Protein AF-A0A5C6A538-F1 (afdb_monomer)

Mean predicted aligned error: 17.92 Å

Radius of gyration: 31.5 Å; Cα contacts (8 Å, |Δi|>4): 125; chains: 1; bounding box: 89×60×77 Å

Nearest PDB structures (foldseek):
  8hmf-assembly1_D  TM=4.952E-01  e=1.122E-01  Tetrahymena thermophila
  6kxt-assembly1_A  TM=6.048E-01  e=1.281E+00  Arabidopsis thaliana
  6kxk-assembly7_G  TM=6.069E-01  e=2.611E+00  Arabidopsis thaliana
  3fdw-assembly2_B  TM=2.726E-01  e=6.280E-01  Homo sapiens

Secondary structure (DSSP, 8-state):
---EEEEEEEEE-SSTTEEEEEEEEE----------------TT---------------TTHHHHHHHHHHTSPEEEEEEEEETTTEEEEEEEEEE-HHHHHHHHHHHS------------------------------------------------------

Sequence (163 aa):
MTTNETILSVIPGNTEHERLIVVLRSMPSATMPTNRSLGLFDPHTEQTPEASSSPSLPSARTFCEELISVRERPVVLRQQSFSPAVGWFTQSELEMTQDQWSMMRCTVMPQQRMPQHRAMQSNQRASAISADSSPLTRRRFDRFAGDGDASVVPFAREQAASA

Structure (mmCIF, N/CA/C/O backbone):
data_AF-A0A5C6A538-F1
#
_entry.id   AF-A0A5C6A538-F1
#
loop_
_atom_site.group_PDB
_atom_site.id
_atom_site.type_symbol
_atom_site.label_atom_id
_atom_site.label_alt_id
_atom_site.label_comp_id
_atom_site.label_asym_id
_atom_site.label_entity_id
_atom_site.label_seq_id
_atom_site.pdbx_PDB_ins_code
_atom_site.Cartn_x
_atom_site.Cartn_y
_atom_site.Cartn_z
_atom_site.occupancy
_atom_site.B_iso_or_equiv
_atom_site.auth_seq_id
_atom_site.auth_comp_id
_atom_site.auth_asym_id
_atom_site.auth_atom_id
_atom_site.pdbx_PDB_model_num
ATOM 1 N N . MET A 1 1 ? -11.829 -8.702 -12.524 1.00 52.84 1 MET A N 1
ATOM 2 C CA . MET A 1 1 ? -10.419 -8.888 -12.925 1.00 52.84 1 MET A CA 1
ATOM 3 C C . MET A 1 1 ? -9.584 -8.804 -11.662 1.00 52.84 1 MET A C 1
ATOM 5 O O . MET A 1 1 ? -9.607 -7.763 -11.022 1.00 52.84 1 MET A O 1
ATOM 9 N N . THR A 1 2 ? -8.965 -9.899 -11.226 1.00 60.69 2 THR A N 1
ATOM 10 C CA . THR A 1 2 ? -8.134 -9.915 -10.012 1.00 60.69 2 THR A CA 1
ATOM 11 C C . THR A 1 2 ? -6.782 -9.287 -10.334 1.00 60.69 2 THR A C 1
ATOM 13 O O . THR A 1 2 ? -6.067 -9.796 -11.197 1.00 60.69 2 THR A O 1
ATOM 16 N N . THR A 1 3 ? -6.441 -8.167 -9.699 1.00 77.31 3 THR A N 1
ATOM 17 C CA . THR A 1 3 ? -5.106 -7.579 -9.838 1.00 77.31 3 THR A CA 1
ATOM 18 C C . THR A 1 3 ? -4.098 -8.401 -9.047 1.00 77.31 3 THR A C 1
ATOM 20 O O . THR A 1 3 ? -4.359 -8.776 -7.907 1.00 77.31 3 THR A O 1
ATOM 23 N N . ASN A 1 4 ? -2.962 -8.721 -9.670 1.00 85.81 4 ASN A N 1
ATOM 24 C CA . ASN A 1 4 ? -1.876 -9.425 -8.996 1.00 85.81 4 ASN A CA 1
ATOM 25 C C . ASN A 1 4 ? -1.227 -8.460 -8.004 1.00 85.81 4 ASN A C 1
ATOM 27 O O . ASN A 1 4 ? -0.638 -7.450 -8.392 1.00 85.81 4 ASN A O 1
ATOM 31 N N . GLU A 1 5 ? -1.365 -8.761 -6.723 1.00 90.38 5 GLU A N 1
ATOM 32 C CA . GLU A 1 5 ? -0.940 -7.897 -5.631 1.00 90.38 5 GLU A CA 1
ATOM 33 C C . GLU A 1 5 ? 0.008 -8.652 -4.713 1.00 90.38 5 GLU A C 1
ATOM 35 O O . GLU A 1 5 ? -0.204 -9.821 -4.391 1.00 90.38 5 GLU A O 1
ATOM 40 N N . THR A 1 6 ? 1.074 -7.982 -4.289 1.00 90.25 6 THR A N 1
ATOM 41 C CA . THR A 1 6 ? 2.050 -8.537 -3.353 1.00 90.25 6 THR A CA 1
ATOM 42 C C . THR A 1 6 ? 2.083 -7.672 -2.106 1.00 90.25 6 THR A C 1
ATOM 44 O O . THR A 1 6 ? 2.418 -6.493 -2.174 1.00 90.25 6 THR A O 1
ATOM 47 N N . ILE A 1 7 ? 1.731 -8.248 -0.956 1.00 92.44 7 ILE A N 1
ATOM 48 C CA . ILE A 1 7 ? 1.790 -7.544 0.327 1.00 92.44 7 ILE A CA 1
ATOM 49 C C . ILE A 1 7 ? 3.256 -7.422 0.739 1.00 92.44 7 ILE A C 1
ATOM 51 O O . ILE A 1 7 ? 3.941 -8.426 0.922 1.00 92.44 7 ILE A O 1
ATOM 55 N N . LEU A 1 8 ? 3.729 -6.188 0.883 1.00 89.06 8 LEU A N 1
ATOM 56 C CA . LEU A 1 8 ? 5.092 -5.887 1.308 1.00 89.06 8 LEU A CA 1
ATOM 57 C C . LEU A 1 8 ? 5.192 -5.776 2.829 1.00 89.06 8 LEU A C 1
ATOM 59 O O . LEU A 1 8 ? 6.185 -6.191 3.421 1.00 89.06 8 LEU A O 1
ATOM 63 N N . SER A 1 9 ? 4.186 -5.174 3.464 1.00 91.12 9 SER A N 1
ATOM 64 C CA . SER A 1 9 ? 4.189 -4.931 4.904 1.00 91.12 9 SER A CA 1
ATOM 65 C C . SER A 1 9 ? 2.777 -4.723 5.443 1.00 91.12 9 SER A C 1
ATOM 67 O O . SER A 1 9 ? 1.890 -4.253 4.728 1.00 91.12 9 SER A O 1
ATOM 69 N N . VAL A 1 10 ? 2.593 -5.052 6.720 1.00 93.75 10 VAL A N 1
ATOM 70 C CA . VAL A 1 10 ? 1.384 -4.771 7.496 1.00 93.75 10 VAL A CA 1
ATOM 71 C C . VAL A 1 10 ? 1.818 -4.020 8.746 1.00 93.75 10 VAL A C 1
ATOM 73 O O . VAL A 1 10 ? 2.594 -4.538 9.547 1.00 93.75 10 VAL A O 1
ATOM 76 N N . ILE A 1 11 ? 1.333 -2.794 8.894 1.00 92.50 11 ILE A N 1
ATOM 77 C CA . ILE A 1 11 ? 1.663 -1.895 9.995 1.00 92.50 11 ILE A CA 1
ATOM 78 C C . ILE A 1 11 ? 0.411 -1.772 10.871 1.00 92.50 11 ILE A C 1
ATOM 80 O O . ILE A 1 11 ? -0.646 -1.407 10.348 1.00 92.50 11 ILE A O 1
ATOM 84 N N . PRO A 1 12 ? 0.482 -2.093 12.174 1.00 94.25 12 PRO A N 1
ATOM 85 C CA . PRO A 1 12 ? -0.657 -1.918 13.069 1.00 94.25 12 PRO A CA 1
ATOM 86 C C . PRO A 1 12 ? -1.029 -0.433 13.177 1.00 94.25 12 PRO A C 1
ATOM 88 O O . PRO A 1 12 ? -0.152 0.432 13.182 1.00 94.25 12 PRO A O 1
ATOM 91 N N . GLY A 1 13 ? -2.329 -0.146 13.221 1.00 91.75 13 GLY A N 1
ATOM 92 C CA . GLY A 1 13 ? -2.864 1.193 13.449 1.00 91.75 13 GLY A CA 1
ATOM 93 C C . GLY A 1 13 ? -2.906 1.559 14.933 1.00 91.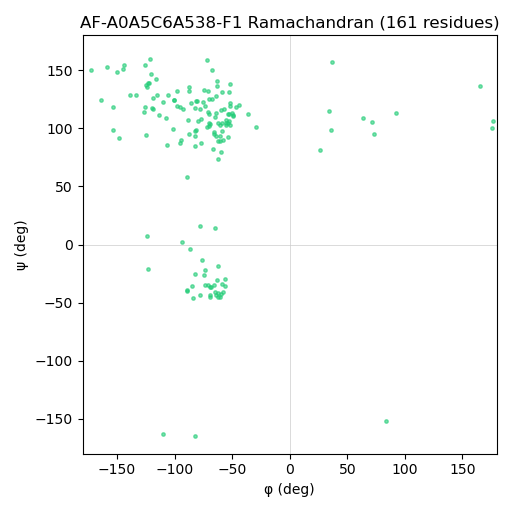75 13 GLY A C 1
ATOM 94 O O . GLY A 1 13 ? -2.301 0.899 15.777 1.00 91.75 13 GLY A O 1
ATOM 95 N N . ASN A 1 14 ? -3.653 2.616 15.257 1.00 93.38 14 ASN A N 1
ATOM 96 C CA . ASN A 1 14 ? -3.817 3.078 16.640 1.00 93.38 14 ASN A CA 1
ATOM 97 C C . ASN A 1 14 ? -4.721 2.152 17.464 1.00 93.38 14 ASN A C 1
ATOM 99 O O . ASN A 1 14 ? -4.659 2.154 18.692 1.00 93.38 14 ASN A O 1
ATOM 103 N N . THR A 1 15 ? -5.568 1.377 16.790 1.00 95.69 15 THR A N 1
ATOM 104 C CA . THR A 1 15 ? -6.459 0.392 17.400 1.00 95.69 15 THR A CA 1
ATOM 105 C C . THR A 1 15 ? -6.175 -0.995 16.833 1.00 95.69 15 THR A C 1
ATOM 107 O O . THR A 1 15 ? -5.637 -1.135 15.736 1.00 95.69 15 THR A O 1
ATOM 110 N N . GLU A 1 16 ? -6.580 -2.042 17.551 1.00 94.25 16 GLU A N 1
ATOM 111 C CA . GLU A 1 16 ? -6.492 -3.431 17.070 1.00 94.25 16 GLU A CA 1
ATOM 112 C C . GLU A 1 16 ? -7.338 -3.695 15.812 1.00 94.25 16 GLU A C 1
ATOM 114 O O . GLU A 1 16 ? -7.120 -4.666 15.087 1.00 94.25 16 GLU A O 1
ATOM 119 N N . HIS A 1 17 ? -8.297 -2.809 15.543 1.00 96.12 17 HIS A N 1
ATOM 120 C CA . HIS A 1 17 ? -9.180 -2.867 14.391 1.00 96.12 17 HIS A CA 1
ATOM 121 C C . HIS A 1 17 ? -8.671 -2.046 13.214 1.00 96.12 17 HIS A C 1
ATOM 123 O O . HIS A 1 17 ? -9.348 -1.993 12.196 1.00 96.12 17 HIS A O 1
ATOM 129 N N . GLU A 1 18 ? -7.504 -1.418 13.313 1.00 95.38 18 GLU A N 1
ATOM 130 C CA . GLU A 1 18 ? -6.934 -0.614 12.242 1.00 95.38 18 GLU A CA 1
ATOM 131 C C . GLU A 1 18 ? -5.564 -1.147 11.849 1.00 95.38 18 GLU A C 1
ATOM 133 O O . GLU A 1 18 ? -4.736 -1.506 12.686 1.00 95.38 18 GLU A O 1
ATOM 138 N N . ARG A 1 19 ? -5.302 -1.178 10.544 1.00 95.81 19 ARG A N 1
ATOM 139 C CA . ARG A 1 19 ? -3.976 -1.489 10.014 1.00 95.81 19 ARG A CA 1
ATOM 140 C C . ARG A 1 19 ? -3.740 -0.790 8.690 1.00 95.81 19 ARG A C 1
ATOM 142 O O . ARG A 1 19 ? -4.658 -0.613 7.892 1.00 95.81 19 ARG A O 1
ATOM 149 N N . LEU A 1 20 ? -2.487 -0.447 8.436 1.00 93.50 20 LEU A N 1
ATOM 150 C CA . LEU A 1 20 ? -2.022 0.026 7.144 1.00 93.50 20 LEU A CA 1
ATOM 151 C C . LEU A 1 20 ? -1.325 -1.127 6.421 1.00 93.50 20 LEU A C 1
ATOM 153 O O . LEU A 1 20 ? -0.388 -1.728 6.945 1.00 93.50 20 LEU A O 1
ATOM 157 N N . ILE A 1 21 ? -1.774 -1.439 5.212 1.00 94.75 21 ILE A N 1
ATOM 158 C CA . ILE A 1 21 ? -1.162 -2.451 4.355 1.00 94.75 21 ILE A CA 1
ATOM 159 C C . ILE A 1 21 ? -0.412 -1.752 3.232 1.00 94.75 21 ILE A C 1
ATOM 161 O O . ILE A 1 21 ? -0.970 -0.918 2.521 1.00 94.75 21 ILE A O 1
ATOM 165 N N . VAL A 1 22 ? 0.848 -2.131 3.058 1.00 91.56 22 VAL A N 1
ATOM 166 C CA . VAL A 1 22 ? 1.678 -1.706 1.933 1.00 91.56 22 VAL A CA 1
ATOM 167 C C . VAL A 1 22 ? 1.653 -2.816 0.892 1.00 91.56 22 VAL A C 1
ATOM 169 O O . VAL A 1 22 ? 2.064 -3.943 1.175 1.00 91.56 22 VAL A O 1
ATOM 172 N N . VAL A 1 23 ? 1.172 -2.508 -0.306 1.00 93.06 23 VAL A N 1
ATOM 173 C CA . VAL A 1 23 ? 0.983 -3.466 -1.397 1.00 93.06 23 VAL A CA 1
ATOM 174 C C . VAL A 1 23 ? 1.757 -3.002 -2.624 1.00 93.06 23 VAL A C 1
ATOM 176 O O . VAL A 1 23 ? 1.751 -1.823 -2.965 1.00 93.06 23 VAL A O 1
ATOM 179 N N . LEU A 1 24 ? 2.407 -3.933 -3.315 1.00 90.38 24 LEU A N 1
ATOM 180 C CA . LEU A 1 24 ? 2.915 -3.721 -4.663 1.00 90.38 24 LEU A CA 1
ATOM 181 C C . LEU A 1 24 ? 1.881 -4.248 -5.652 1.00 90.38 24 LEU A C 1
ATOM 183 O O . LEU A 1 24 ? 1.573 -5.444 -5.650 1.00 90.38 24 LEU A O 1
ATOM 187 N N . ARG A 1 25 ? 1.340 -3.368 -6.495 1.00 87.88 25 ARG A N 1
ATOM 188 C CA . ARG A 1 25 ? 0.372 -3.769 -7.514 1.00 87.88 25 ARG A CA 1
ATOM 189 C C . ARG A 1 25 ? 1.115 -4.068 -8.807 1.00 87.88 25 ARG A C 1
ATOM 191 O O . ARG A 1 25 ? 1.734 -3.186 -9.399 1.00 87.88 25 ARG A O 1
ATOM 198 N N . SER A 1 26 ? 1.059 -5.316 -9.262 1.00 82.25 26 SER A N 1
ATOM 199 C CA . SER A 1 26 ? 1.447 -5.617 -10.632 1.00 82.25 26 SER A CA 1
ATOM 200 C C . SER A 1 26 ? 0.296 -5.178 -11.515 1.00 82.25 26 SER A C 1
ATOM 202 O O . SER A 1 26 ? -0.759 -5.819 -11.547 1.00 82.25 26 SER A O 1
ATOM 204 N N . MET A 1 27 ? 0.502 -4.093 -12.255 1.00 70.31 27 MET A N 1
ATOM 205 C CA . MET A 1 27 ? -0.346 -3.850 -13.408 1.00 70.31 27 MET A CA 1
ATOM 206 C C . MET A 1 27 ? -0.172 -5.069 -14.316 1.00 70.31 27 MET A C 1
ATOM 208 O O . MET A 1 27 ? 0.976 -5.478 -14.541 1.00 70.31 27 MET A O 1
ATOM 212 N N . PRO A 1 28 ? -1.256 -5.703 -14.810 1.00 66.94 28 PRO A N 1
ATOM 213 C CA . PRO A 1 28 ? -1.089 -6.487 -16.018 1.00 66.94 28 PRO A CA 1
ATOM 214 C C . PRO A 1 28 ? -0.427 -5.504 -16.968 1.00 66.94 28 PRO A C 1
ATOM 216 O O . PRO A 1 28 ? -0.934 -4.390 -17.126 1.00 66.94 28 PRO A O 1
ATOM 219 N N . SER A 1 29 ? 0.756 -5.840 -17.476 1.00 61.62 29 SER A N 1
ATOM 220 C CA . SER A 1 29 ? 1.325 -5.126 -18.601 1.00 61.62 29 SER A CA 1
ATOM 221 C C . SER A 1 29 ? 0.266 -5.280 -19.673 1.00 61.62 29 SER A C 1
ATOM 223 O O . SER A 1 29 ? 0.209 -6.293 -20.371 1.00 61.62 29 SER A O 1
ATOM 225 N N . ALA A 1 30 ? -0.668 -4.314 -19.693 1.00 57.41 30 ALA A N 1
ATOM 226 C CA . ALA A 1 30 ? -1.609 -4.110 -20.759 1.00 57.41 30 ALA A CA 1
ATOM 227 C C . ALA A 1 30 ? -0.711 -4.262 -21.949 1.00 57.41 30 ALA A C 1
ATOM 229 O O . ALA A 1 30 ? 0.356 -3.639 -21.973 1.00 57.41 30 ALA A O 1
ATOM 230 N N . THR A 1 31 ? -1.050 -5.245 -22.769 1.00 55.19 31 THR A N 1
ATOM 231 C CA . THR A 1 31 ? -0.296 -5.670 -23.924 1.00 55.19 31 THR A CA 1
ATOM 232 C C . THR A 1 31 ? -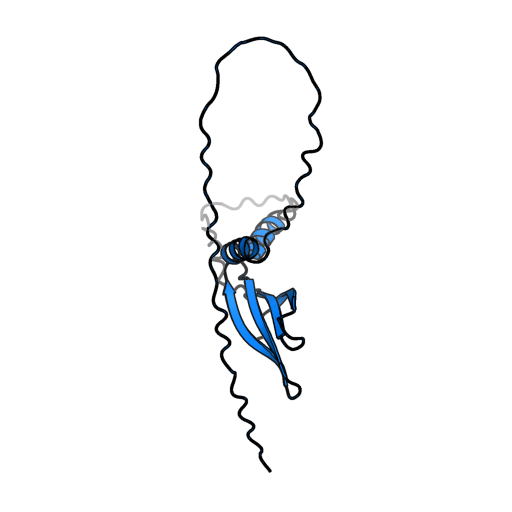0.286 -4.458 -24.841 1.00 55.19 31 THR A C 1
ATOM 234 O O . THR A 1 31 ? -1.034 -4.388 -25.804 1.00 55.19 31 THR A O 1
ATOM 237 N N . MET A 1 32 ? 0.499 -3.438 -24.480 1.00 54.16 32 MET A N 1
ATOM 238 C CA . MET A 1 32 ? 1.029 -2.438 -25.359 1.00 54.16 32 MET A CA 1
ATOM 239 C C . MET A 1 32 ? 1.582 -3.345 -26.423 1.00 54.16 32 MET A C 1
ATOM 241 O O . MET A 1 32 ? 2.434 -4.172 -26.062 1.00 54.16 32 MET A O 1
ATOM 245 N N . PRO A 1 33 ? 0.985 -3.352 -27.629 1.00 54.81 33 PRO A N 1
ATOM 246 C CA . PRO A 1 33 ? 1.467 -4.190 -28.696 1.00 54.81 33 PRO A CA 1
ATOM 247 C C . PRO A 1 33 ? 2.920 -3.797 -28.760 1.00 54.81 33 PRO A C 1
ATOM 249 O O . PRO A 1 33 ? 3.232 -2.657 -29.108 1.00 54.81 33 PRO A O 1
ATOM 252 N N . THR A 1 34 ? 3.781 -4.676 -28.237 1.00 56.16 34 THR A N 1
ATOM 253 C CA . THR A 1 34 ? 5.213 -4.484 -28.253 1.00 56.16 34 THR A CA 1
ATOM 254 C C . THR A 1 34 ? 5.395 -4.232 -29.713 1.00 56.16 34 THR A C 1
ATOM 256 O O . THR A 1 34 ? 4.968 -5.077 -30.507 1.00 56.16 34 THR A O 1
ATOM 259 N N . ASN A 1 35 ? 5.770 -2.995 -30.039 1.00 48.75 35 ASN A N 1
ATOM 260 C CA . ASN A 1 35 ? 5.930 -2.544 -31.397 1.00 48.75 35 ASN A CA 1
ATOM 261 C C . ASN A 1 35 ? 7.041 -3.453 -31.869 1.00 48.75 35 ASN A C 1
ATOM 263 O O . ASN A 1 35 ? 8.205 -3.263 -31.516 1.00 48.75 35 ASN A O 1
ATOM 267 N N . ARG A 1 36 ? 6.595 -4.597 -32.391 1.00 44.47 36 ARG A N 1
ATOM 268 C CA . ARG A 1 36 ? 7.342 -5.801 -32.662 1.00 44.47 36 ARG A CA 1
ATOM 269 C C . ARG A 1 36 ? 8.211 -5.248 -33.721 1.00 44.47 36 ARG A C 1
ATOM 271 O O . ARG A 1 36 ? 7.658 -5.042 -34.798 1.00 44.47 36 ARG A O 1
ATOM 278 N N . SER A 1 37 ? 9.423 -4.855 -33.300 1.00 48.56 37 SER A N 1
ATOM 279 C CA . SER A 1 37 ? 10.406 -4.114 -34.072 1.00 48.56 37 SER A CA 1
ATOM 280 C C . SER A 1 37 ? 10.125 -4.532 -35.482 1.00 48.56 37 SER A C 1
ATOM 282 O O . SER A 1 37 ? 10.287 -5.725 -35.766 1.00 48.56 37 SER A O 1
ATOM 284 N N . LEU A 1 38 ? 9.428 -3.658 -36.231 1.00 48.25 38 LEU A N 1
ATOM 285 C CA . LEU A 1 38 ? 9.068 -3.981 -37.595 1.00 48.25 38 LEU A CA 1
ATOM 286 C C . LEU A 1 38 ? 10.445 -4.204 -38.143 1.00 48.25 38 LEU A C 1
ATOM 288 O O . LEU A 1 38 ? 11.225 -3.251 -38.199 1.00 48.25 38 LEU A O 1
ATOM 292 N N . GLY A 1 39 ? 10.782 -5.483 -38.329 1.00 51.78 39 GLY A N 1
ATOM 293 C CA . GLY A 1 39 ? 11.999 -5.877 -38.971 1.00 51.78 39 GLY A CA 1
ATOM 294 C C . GLY A 1 39 ? 11.883 -5.080 -40.234 1.00 51.78 39 GLY A C 1
ATOM 295 O O . GLY A 1 39 ? 10.966 -5.316 -41.026 1.00 51.78 39 GLY A O 1
ATOM 296 N N . LEU A 1 40 ? 12.682 -4.020 -40.302 1.00 50.88 40 LEU A N 1
ATOM 297 C CA . LEU A 1 40 ? 12.919 -3.312 -41.521 1.00 50.88 40 LEU A CA 1
ATOM 298 C C . LEU A 1 40 ? 13.526 -4.443 -42.332 1.00 50.88 40 LEU A C 1
ATOM 300 O O . LEU A 1 40 ? 14.663 -4.839 -42.088 1.00 50.88 40 LEU A O 1
ATOM 304 N N . PHE A 1 41 ? 12.659 -5.129 -43.079 1.00 54.06 41 PHE A N 1
ATOM 305 C CA . PHE A 1 41 ? 13.031 -6.164 -44.007 1.00 54.06 41 PHE A CA 1
ATOM 306 C C . PHE A 1 41 ? 14.017 -5.435 -44.883 1.00 54.06 41 PHE A C 1
ATOM 308 O O . PHE A 1 41 ? 13.611 -4.561 -45.642 1.00 54.06 41 PHE A O 1
ATOM 315 N N . ASP A 1 42 ? 15.297 -5.694 -44.655 1.00 51.59 42 ASP A N 1
ATOM 316 C CA . ASP A 1 42 ? 16.351 -5.225 -45.518 1.00 51.59 42 ASP A CA 1
ATOM 317 C C . ASP A 1 42 ? 16.168 -6.042 -46.799 1.00 51.59 42 ASP A C 1
ATOM 319 O O . ASP A 1 42 ? 16.406 -7.256 -46.783 1.00 51.59 42 ASP A O 1
ATOM 323 N N . PRO A 1 43 ? 15.610 -5.462 -47.877 1.00 58.31 43 PRO A N 1
ATOM 324 C CA . PRO A 1 43 ? 15.150 -6.240 -49.018 1.00 58.31 43 PRO A CA 1
ATOM 325 C C . PRO A 1 43 ? 16.309 -6.684 -49.925 1.00 58.31 43 PRO A C 1
ATOM 327 O O . PRO A 1 43 ? 16.063 -7.099 -51.053 1.00 58.31 43 PRO A O 1
ATOM 330 N N . HIS A 1 44 ? 17.560 -6.616 -49.456 1.00 47.34 44 HIS A N 1
ATOM 331 C CA . HIS A 1 44 ? 18.742 -6.893 -50.271 1.00 47.34 44 HIS A CA 1
ATOM 332 C C . HIS A 1 44 ? 19.694 -7.972 -49.752 1.00 47.34 44 HIS A C 1
ATOM 334 O O . HIS A 1 44 ? 20.726 -8.202 -50.380 1.00 47.34 44 HIS A O 1
ATOM 340 N N . THR A 1 45 ? 19.356 -8.707 -48.693 1.00 53.12 45 THR A N 1
ATOM 341 C CA . THR A 1 45 ? 20.177 -9.869 -48.320 1.00 53.12 45 THR A CA 1
ATOM 342 C C . THR A 1 45 ? 19.783 -11.069 -49.180 1.00 53.12 45 THR A C 1
ATOM 344 O O . THR A 1 45 ? 18.936 -11.880 -48.801 1.00 53.12 45 THR A O 1
ATOM 347 N N . GLU A 1 46 ? 20.375 -11.149 -50.373 1.00 53.00 46 GLU A N 1
ATOM 348 C CA . GLU A 1 46 ? 20.326 -12.342 -51.212 1.00 53.00 46 GLU A CA 1
ATOM 349 C C . GLU A 1 46 ? 20.783 -13.573 -50.416 1.00 53.00 46 GLU A C 1
ATOM 351 O O . GLU A 1 46 ? 21.802 -13.583 -49.721 1.00 53.00 46 GLU A O 1
ATOM 356 N N . GLN A 1 47 ? 19.961 -14.614 -50.514 1.00 54.44 47 GLN A N 1
ATOM 357 C CA . GLN A 1 47 ? 20.138 -15.923 -49.909 1.00 54.44 47 GLN A CA 1
ATOM 358 C C . GLN A 1 47 ? 21.512 -16.516 -50.242 1.00 54.44 47 GLN A C 1
ATOM 360 O O . GLN A 1 47 ? 21.797 -16.829 -51.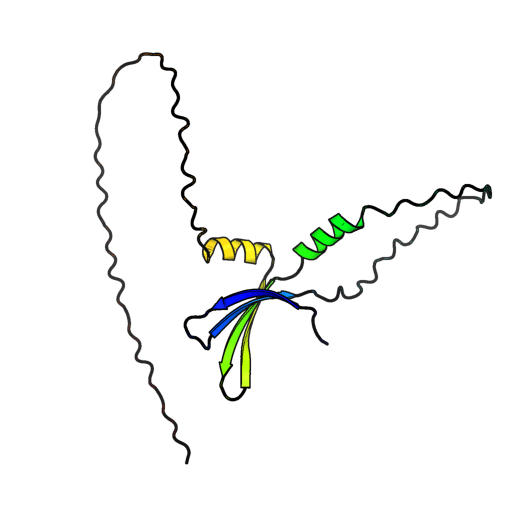393 1.00 54.44 47 GLN A O 1
ATOM 365 N N . THR A 1 48 ? 22.320 -16.775 -49.213 1.00 57.06 48 THR A N 1
ATOM 366 C CA . THR A 1 48 ? 23.396 -17.773 -49.270 1.00 57.06 48 THR A CA 1
ATOM 367 C C . THR A 1 48 ? 23.037 -18.902 -48.299 1.00 57.06 48 THR A C 1
ATOM 369 O O . THR A 1 48 ? 22.983 -18.657 -47.091 1.00 57.06 48 THR A O 1
ATOM 372 N N . PRO A 1 49 ? 22.725 -20.116 -48.782 1.00 63.47 49 PRO A N 1
ATOM 373 C CA . PRO A 1 49 ? 22.309 -21.223 -47.937 1.00 63.47 49 PRO A CA 1
ATOM 374 C C . PRO A 1 49 ? 23.517 -22.097 -47.595 1.00 63.47 49 PRO A C 1
ATOM 376 O O . PRO A 1 49 ? 23.759 -23.072 -48.283 1.00 63.47 49 PRO A O 1
ATOM 379 N N . GLU A 1 50 ? 24.271 -21.796 -46.539 1.00 49.41 50 GLU A N 1
ATOM 380 C CA . GLU A 1 50 ? 25.288 -22.740 -46.053 1.00 49.41 50 GLU A CA 1
ATOM 381 C C . GLU A 1 50 ? 25.291 -22.794 -44.521 1.00 49.41 50 GLU A C 1
ATOM 383 O O . GLU A 1 50 ? 25.286 -21.791 -43.806 1.00 49.41 50 GLU A O 1
ATOM 388 N N . ALA A 1 51 ? 25.208 -24.026 -44.038 1.00 58.28 51 ALA A N 1
ATOM 389 C CA . ALA A 1 51 ? 24.874 -24.418 -42.689 1.00 58.28 51 ALA A CA 1
ATOM 390 C C . ALA A 1 51 ? 25.895 -23.953 -41.642 1.00 58.28 51 ALA A C 1
ATOM 392 O O . ALA A 1 51 ? 27.073 -24.291 -41.698 1.00 58.28 51 ALA A O 1
ATOM 393 N N . SER A 1 52 ? 25.422 -23.280 -40.595 1.00 55.75 52 SER A N 1
ATOM 394 C CA . SER A 1 52 ? 26.083 -23.327 -39.289 1.00 55.75 52 SER A CA 1
ATOM 395 C C . SER A 1 52 ? 25.074 -23.052 -38.178 1.00 55.75 52 SER A C 1
ATOM 397 O O . SER A 1 52 ? 24.690 -21.928 -37.871 1.00 55.75 52 SER A O 1
ATOM 399 N N . SER A 1 53 ? 24.608 -24.142 -37.576 1.00 57.06 53 SER A N 1
ATOM 400 C CA . SER A 1 53 ? 23.827 -24.169 -36.347 1.00 57.06 53 SER A CA 1
ATOM 401 C C . SER A 1 53 ? 24.692 -23.703 -35.172 1.00 57.06 53 SER A C 1
ATOM 403 O O . SER A 1 53 ? 25.264 -24.517 -34.447 1.00 57.06 53 SER A O 1
ATOM 405 N N . SER A 1 54 ? 24.825 -22.392 -34.986 1.00 55.12 54 SER A N 1
ATOM 406 C CA . SER A 1 54 ? 25.382 -21.829 -33.757 1.00 55.12 54 SER A CA 1
ATOM 407 C C . SER A 1 54 ? 24.292 -21.803 -32.674 1.00 55.12 54 SER A C 1
ATOM 409 O O . SER A 1 54 ? 23.239 -21.204 -32.911 1.00 55.12 54 SER A O 1
ATOM 411 N N . PRO A 1 55 ? 24.497 -22.421 -31.495 1.00 64.19 55 PRO A N 1
ATOM 412 C CA . PRO A 1 55 ? 23.527 -22.383 -30.407 1.00 64.19 55 PRO A CA 1
ATOM 413 C C . PRO A 1 55 ? 23.377 -20.941 -29.918 1.00 64.19 55 PRO A C 1
ATOM 415 O O . PRO A 1 55 ? 24.310 -20.356 -29.368 1.00 64.19 55 PRO A O 1
ATOM 418 N N . SER A 1 56 ? 22.201 -20.351 -30.137 1.00 55.84 56 SER A N 1
ATOM 419 C CA . SER A 1 56 ? 21.857 -19.040 -29.599 1.00 55.84 56 SER A CA 1
ATOM 420 C C . SER A 1 56 ? 21.877 -19.124 -28.074 1.00 55.84 56 SER A C 1
ATOM 422 O O . SER A 1 56 ? 20.986 -19.719 -27.463 1.00 55.84 56 SER A O 1
ATOM 424 N N . LEU A 1 57 ? 22.927 -18.569 -27.473 1.00 59.12 57 LEU A N 1
ATOM 425 C CA . LEU A 1 57 ? 23.077 -18.447 -26.028 1.00 59.12 57 LEU A CA 1
ATOM 426 C C . LEU A 1 57 ? 21.823 -17.785 -25.430 1.00 59.12 57 LEU A C 1
ATOM 428 O O . LEU A 1 57 ? 21.310 -16.827 -26.017 1.00 59.12 57 LEU A O 1
ATOM 432 N N . PRO A 1 58 ? 21.323 -18.270 -24.276 1.00 54.50 58 PRO A N 1
ATOM 433 C CA . PRO A 1 58 ? 20.180 -17.669 -23.607 1.00 54.50 58 PRO A CA 1
ATOM 434 C C . PRO A 1 58 ? 20.495 -16.200 -23.324 1.00 54.50 58 PRO A C 1
ATOM 436 O O . PRO A 1 58 ? 21.448 -15.864 -22.622 1.00 54.50 58 PRO A O 1
ATOM 439 N N . SER A 1 59 ? 19.710 -15.330 -23.955 1.00 54.03 59 SER A N 1
ATOM 440 C CA . SER A 1 59 ? 19.847 -13.881 -23.902 1.00 54.03 59 SER A CA 1
ATOM 441 C C . SER A 1 59 ? 19.828 -13.411 -22.448 1.00 54.03 59 SER A C 1
ATOM 443 O O . SER A 1 59 ? 18.778 -13.370 -21.811 1.00 54.03 59 SER A O 1
ATOM 445 N N . ALA A 1 60 ? 20.989 -13.007 -21.931 1.00 56.62 60 ALA A N 1
ATOM 446 C CA . ALA A 1 60 ? 21.177 -12.435 -20.596 1.00 56.62 60 ALA A CA 1
ATOM 447 C C . ALA A 1 60 ? 20.472 -11.070 -20.397 1.00 56.62 60 ALA A C 1
ATOM 449 O O . ALA A 1 60 ? 20.756 -10.350 -19.443 1.00 56.62 60 ALA A O 1
ATOM 450 N N . ARG A 1 61 ? 19.553 -10.695 -21.296 1.00 50.56 61 ARG A N 1
ATOM 451 C CA . ARG A 1 61 ? 18.730 -9.484 -21.198 1.00 50.56 61 ARG A CA 1
ATOM 452 C C . ARG A 1 61 ? 17.588 -9.606 -20.186 1.00 50.56 61 ARG A C 1
ATOM 454 O O . ARG A 1 61 ? 17.023 -8.590 -19.809 1.00 50.56 61 ARG A O 1
ATOM 461 N N . THR A 1 62 ? 17.270 -10.804 -19.704 1.00 55.81 62 THR A N 1
ATOM 462 C CA . THR A 1 62 ? 16.052 -11.029 -18.912 1.00 55.81 62 THR A CA 1
ATOM 463 C C . THR A 1 62 ? 16.112 -10.471 -17.491 1.00 55.81 62 THR A C 1
ATOM 465 O O . THR A 1 62 ? 15.111 -9.957 -17.010 1.00 55.81 62 THR A O 1
ATOM 468 N N . PHE A 1 63 ? 17.271 -10.482 -16.826 1.00 56.06 63 PHE A N 1
ATOM 469 C CA . PHE A 1 63 ? 17.331 -10.096 -15.410 1.00 56.06 63 PHE A CA 1
ATOM 470 C C . PHE A 1 63 ? 17.298 -8.575 -15.177 1.00 56.06 63 PHE A C 1
ATOM 472 O O . PHE A 1 63 ? 16.599 -8.089 -14.289 1.00 56.06 63 PHE A O 1
ATOM 479 N N . CYS A 1 64 ? 18.041 -7.796 -15.971 1.00 50.12 64 CYS A N 1
ATOM 480 C CA . CYS A 1 64 ? 18.084 -6.339 -15.794 1.00 50.12 64 CYS A CA 1
ATOM 481 C C . CYS A 1 64 ? 16.745 -5.679 -16.148 1.00 50.12 64 CYS A C 1
ATOM 483 O O . CYS A 1 64 ? 16.329 -4.741 -15.474 1.00 50.12 64 CYS A O 1
ATOM 485 N N . GLU A 1 65 ? 16.062 -6.188 -17.174 1.00 59.72 65 GLU A N 1
ATOM 486 C CA . GLU A 1 65 ? 14.746 -5.699 -17.590 1.00 59.72 65 GLU A CA 1
ATOM 487 C C . GLU A 1 65 ? 13.667 -6.050 -16.551 1.00 59.72 65 GLU A C 1
ATOM 489 O O . GLU A 1 65 ? 12.819 -5.221 -16.220 1.00 59.72 65 GLU A O 1
ATOM 494 N N . GLU A 1 66 ? 13.770 -7.228 -15.928 1.00 60.53 66 GLU A N 1
ATOM 495 C CA . GLU A 1 66 ? 12.896 -7.640 -14.829 1.00 60.53 66 GLU A CA 1
ATOM 496 C C . GLU A 1 66 ? 13.071 -6.756 -13.582 1.00 60.53 66 GLU A C 1
ATOM 498 O O . GLU A 1 66 ? 12.086 -6.331 -12.977 1.00 60.53 66 GLU A O 1
ATOM 503 N N . LEU A 1 67 ? 14.306 -6.380 -13.231 1.00 61.94 67 LEU A N 1
ATOM 504 C CA . LEU A 1 67 ? 14.552 -5.469 -12.108 1.00 61.94 67 LEU A CA 1
ATOM 505 C C . LEU A 1 67 ? 14.008 -4.053 -12.346 1.00 61.94 67 LEU A C 1
ATOM 507 O O . LEU A 1 67 ? 13.549 -3.416 -11.395 1.00 61.94 67 LEU A O 1
ATOM 511 N N . ILE A 1 68 ? 14.043 -3.557 -13.586 1.00 61.12 68 ILE A N 1
ATOM 512 C CA . ILE A 1 68 ? 13.458 -2.254 -13.944 1.00 61.12 68 ILE A CA 1
ATOM 513 C C . ILE A 1 68 ? 11.929 -2.340 -13.866 1.00 61.12 68 ILE A C 1
ATOM 515 O O . ILE A 1 68 ? 11.305 -1.515 -13.200 1.00 61.12 68 ILE A O 1
ATOM 519 N N . SER A 1 69 ? 11.340 -3.410 -14.410 1.00 65.50 69 SER A N 1
ATOM 520 C CA . SER A 1 69 ? 9.900 -3.688 -14.326 1.00 65.50 69 SER A CA 1
ATOM 521 C C . SER A 1 69 ? 9.385 -3.747 -12.885 1.00 65.50 69 SER A C 1
ATOM 523 O O . SER A 1 69 ? 8.269 -3.315 -12.607 1.00 65.50 69 SER A O 1
ATOM 525 N N . VAL A 1 70 ? 10.178 -4.266 -11.942 1.00 66.19 70 VAL A N 1
ATOM 526 C CA . VAL A 1 70 ? 9.807 -4.294 -10.517 1.00 66.19 70 VAL A CA 1
ATOM 527 C C . VAL A 1 70 ? 9.849 -2.898 -9.886 1.00 66.19 70 VAL A C 1
ATOM 529 O O . VAL A 1 70 ? 9.017 -2.605 -9.029 1.00 66.19 70 VAL A O 1
ATOM 532 N N . ARG A 1 71 ? 10.777 -2.026 -10.305 1.00 68.44 71 ARG A N 1
ATOM 533 C CA . ARG A 1 71 ? 10.925 -0.662 -9.759 1.00 68.44 71 ARG A CA 1
ATOM 534 C C . ARG A 1 71 ? 9.847 0.310 -10.225 1.00 68.44 71 ARG A C 1
ATOM 536 O O . ARG A 1 71 ? 9.564 1.267 -9.513 1.00 68.44 71 ARG A O 1
ATOM 543 N N . GLU A 1 72 ? 9.258 0.064 -11.387 1.00 74.88 72 GLU A N 1
ATOM 544 C CA . GLU A 1 72 ? 8.226 0.931 -11.969 1.00 74.88 72 GLU A CA 1
ATOM 545 C C . GLU A 1 72 ? 6.809 0.607 -11.477 1.00 74.88 72 GLU A C 1
ATOM 547 O O . GLU A 1 72 ? 5.854 1.306 -11.816 1.00 74.88 72 GLU A O 1
ATOM 552 N N . ARG A 1 73 ? 6.645 -0.441 -10.662 1.00 82.38 73 ARG A N 1
ATOM 553 C CA . ARG A 1 73 ? 5.330 -0.811 -10.132 1.00 82.38 73 ARG A CA 1
ATOM 554 C C . ARG A 1 73 ? 4.871 0.210 -9.089 1.00 82.38 73 ARG A C 1
ATOM 556 O O . ARG A 1 73 ? 5.642 0.527 -8.180 1.00 82.38 73 ARG A O 1
ATOM 563 N N . PRO A 1 74 ? 3.621 0.696 -9.175 1.00 87.62 74 PRO A N 1
ATOM 564 C CA . PRO A 1 74 ? 3.089 1.608 -8.178 1.00 87.62 74 PRO A CA 1
ATOM 565 C C . PRO A 1 74 ? 3.020 0.912 -6.817 1.00 87.62 74 PRO A C 1
ATOM 567 O O . PRO A 1 74 ? 2.598 -0.246 -6.697 1.00 87.62 74 PRO A O 1
ATOM 570 N N . VAL A 1 75 ? 3.436 1.643 -5.786 1.00 90.81 75 VAL A N 1
ATOM 571 C CA . VAL A 1 75 ? 3.251 1.239 -4.396 1.00 90.81 75 VAL A CA 1
ATOM 572 C C . VAL A 1 75 ? 1.894 1.755 -3.954 1.00 90.81 75 VAL A C 1
ATOM 574 O O . VAL A 1 75 ? 1.556 2.915 -4.175 1.00 90.81 75 VAL A O 1
ATOM 577 N N . VAL A 1 76 ? 1.112 0.888 -3.331 1.00 93.69 76 VAL A N 1
ATOM 578 C CA . VAL A 1 76 ? -0.242 1.197 -2.896 1.00 93.69 76 VAL A CA 1
ATOM 579 C C . VAL A 1 76 ? -0.329 1.062 -1.387 1.00 93.69 76 VAL A C 1
ATOM 581 O O . VAL A 1 76 ? 0.018 0.026 -0.818 1.00 93.69 76 VAL A O 1
ATOM 584 N N . LEU A 1 77 ? -0.806 2.114 -0.733 1.00 92.81 77 LEU A N 1
ATOM 585 C CA . LEU A 1 77 ? -1.088 2.121 0.695 1.00 92.81 77 LEU A CA 1
ATOM 586 C C . LEU A 1 77 ? -2.580 1.946 0.912 1.00 92.81 77 LEU A C 1
ATOM 588 O O . LEU A 1 77 ? -3.379 2.718 0.390 1.00 92.81 77 LEU A O 1
ATOM 592 N N . ARG A 1 78 ? -2.950 0.931 1.689 1.00 95.06 78 ARG A N 1
ATOM 593 C CA . ARG A 1 78 ? -4.341 0.623 2.012 1.00 95.06 78 ARG A CA 1
ATOM 594 C C . ARG A 1 78 ? -4.568 0.721 3.498 1.00 95.06 78 ARG A C 1
ATOM 596 O O . ARG A 1 78 ? -4.018 -0.072 4.261 1.00 95.06 78 ARG A O 1
ATOM 603 N N . GLN A 1 79 ? -5.413 1.653 3.905 1.00 95.44 79 GLN A N 1
ATOM 604 C CA . GLN A 1 79 ? -5.922 1.658 5.263 1.00 95.44 79 GLN A CA 1
ATOM 605 C C . 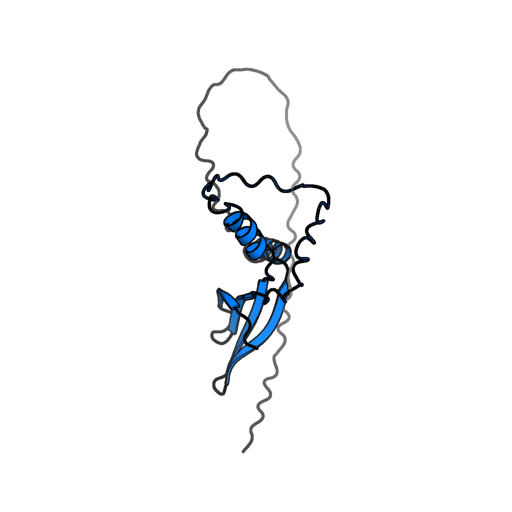GLN A 1 79 ? -7.065 0.657 5.340 1.00 95.44 79 GLN A C 1
ATOM 607 O O . GLN A 1 79 ? -8.026 0.737 4.571 1.00 95.44 79 GLN A O 1
ATOM 612 N N . GLN A 1 80 ? -6.949 -0.297 6.254 1.00 97.19 80 GLN A N 1
ATOM 613 C CA . GLN A 1 80 ? -7.999 -1.260 6.521 1.00 97.19 80 GLN A CA 1
ATOM 614 C C . GLN A 1 80 ? -8.529 -1.111 7.934 1.00 97.19 80 GLN A C 1
ATOM 616 O O . GLN A 1 80 ? -7.761 -0.915 8.880 1.00 97.19 80 GLN A O 1
ATOM 621 N N . SER A 1 81 ? -9.839 -1.292 8.047 1.00 96.81 81 SER A N 1
ATOM 622 C CA . SER A 1 81 ? -10.550 -1.342 9.313 1.00 96.81 81 SER A CA 1
ATOM 623 C C . SER A 1 81 ? -11.248 -2.689 9.459 1.00 96.81 81 SER A C 1
ATOM 625 O O . SER A 1 81 ? -11.682 -3.293 8.476 1.00 96.81 81 SER A O 1
ATOM 627 N N . PHE A 1 82 ? -11.336 -3.180 10.687 1.00 97.06 82 PHE A N 1
ATOM 628 C CA . PHE A 1 82 ? -12.063 -4.390 11.026 1.00 97.06 82 PHE A CA 1
ATOM 629 C C . PHE A 1 82 ? -13.446 -4.034 11.567 1.00 97.06 82 PHE A C 1
ATOM 631 O O . PHE A 1 82 ? -13.583 -3.202 12.460 1.00 97.06 82 PHE A O 1
ATOM 638 N N . SER A 1 83 ? -14.470 -4.708 11.051 1.00 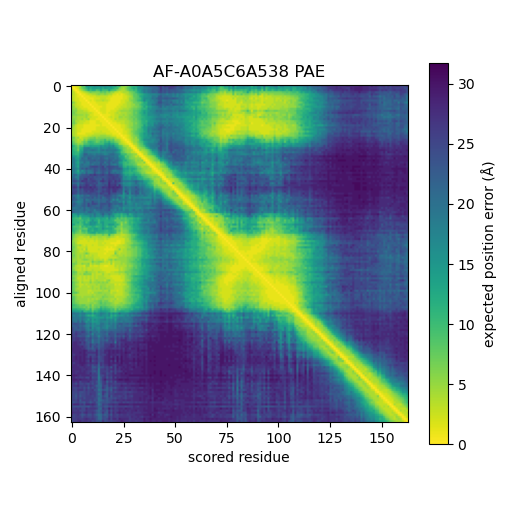95.88 83 SER A N 1
ATOM 639 C CA . SER A 1 83 ? -15.822 -4.691 11.607 1.00 95.88 83 SER A CA 1
ATOM 640 C C . SER A 1 83 ? -16.264 -6.122 11.912 1.00 95.88 83 SER A C 1
ATOM 642 O O . SER A 1 83 ? -16.105 -6.981 11.044 1.00 95.88 83 SER A O 1
ATOM 644 N N . PRO A 1 84 ? -16.884 -6.409 13.071 1.00 96.00 84 PRO A N 1
ATOM 645 C CA . PRO A 1 84 ? -17.382 -7.751 13.384 1.00 96.00 84 PRO A CA 1
ATOM 646 C C . PRO A 1 84 ? -18.360 -8.320 12.346 1.00 96.00 84 PRO A C 1
ATOM 648 O O . PRO A 1 84 ? -18.408 -9.530 12.153 1.00 96.00 84 PRO A O 1
ATOM 651 N N . ALA A 1 85 ? -19.127 -7.461 11.665 1.00 96.81 85 ALA A N 1
ATOM 652 C CA . ALA A 1 85 ? -20.132 -7.888 10.691 1.00 96.81 85 ALA A CA 1
ATOM 653 C C . ALA A 1 85 ? -19.556 -8.203 9.297 1.00 96.81 85 ALA A C 1
ATOM 655 O O . ALA A 1 85 ? -20.157 -8.969 8.550 1.00 96.81 85 ALA A O 1
ATOM 656 N N . VAL A 1 86 ? -18.417 -7.602 8.930 1.00 95.88 86 VAL A N 1
ATOM 657 C CA . VAL A 1 86 ? -17.878 -7.624 7.551 1.00 95.88 86 VAL A CA 1
ATOM 658 C C . VAL A 1 86 ? -16.459 -8.206 7.482 1.00 95.88 86 VAL A C 1
ATOM 660 O O . VAL A 1 86 ? -16.027 -8.676 6.433 1.00 95.88 86 VAL A O 1
ATOM 663 N N . GLY A 1 87 ? -15.726 -8.219 8.595 1.00 96.44 87 GLY A N 1
ATOM 664 C CA . GLY A 1 87 ? -14.303 -8.541 8.647 1.00 96.44 87 GLY A CA 1
ATOM 665 C C . GLY A 1 87 ? -13.420 -7.335 8.316 1.00 96.44 87 GLY A C 1
ATOM 666 O O . GLY A 1 87 ? -13.786 -6.188 8.575 1.00 96.44 87 GLY A O 1
ATOM 667 N N . TRP A 1 88 ? -12.230 -7.598 7.768 1.00 95.69 88 TRP A N 1
ATOM 668 C CA . TRP A 1 88 ? -11.314 -6.556 7.296 1.00 95.69 88 TRP A CA 1
ATOM 669 C C . TRP A 1 88 ? -11.803 -5.975 5.972 1.00 95.69 88 TRP A C 1
ATOM 671 O O . TRP A 1 88 ? -11.917 -6.699 4.984 1.00 95.69 88 TRP A O 1
ATOM 681 N N . PHE A 1 89 ? -12.019 -4.665 5.932 1.00 96.75 89 PHE A N 1
ATOM 682 C CA . PHE A 1 89 ? -12.364 -3.937 4.715 1.00 96.75 89 PHE A CA 1
ATOM 683 C C . PHE A 1 89 ? -11.394 -2.778 4.487 1.00 96.75 89 PHE A C 1
ATOM 685 O O . PHE A 1 89 ? -10.775 -2.271 5.422 1.00 96.75 89 PHE A O 1
ATOM 692 N N . THR A 1 90 ? -11.239 -2.370 3.230 1.00 96.19 90 THR A N 1
ATOM 693 C CA . THR A 1 90 ? -10.396 -1.229 2.853 1.00 96.19 90 THR A CA 1
ATOM 694 C C . THR A 1 90 ? -11.204 0.057 2.974 1.00 96.19 90 THR A C 1
ATOM 696 O O . THR A 1 90 ? -12.242 0.194 2.334 1.00 96.19 90 THR A O 1
ATOM 699 N N . GLN A 1 91 ? -10.727 0.988 3.796 1.00 94.19 91 GLN A N 1
ATOM 700 C CA . GLN A 1 91 ? -11.339 2.301 3.992 1.00 94.19 91 GLN A CA 1
ATOM 701 C C . GLN A 1 91 ? -10.794 3.330 2.996 1.00 94.19 91 GLN A C 1
ATOM 703 O O . GLN A 1 91 ? -11.550 4.145 2.474 1.00 94.19 91 GLN A O 1
ATOM 708 N N . SER A 1 92 ? -9.486 3.291 2.730 1.00 94.31 92 SER A N 1
ATOM 709 C CA . SER A 1 92 ? -8.821 4.190 1.788 1.00 94.31 92 SER A CA 1
ATOM 710 C C . SER A 1 92 ? -7.690 3.481 1.044 1.00 94.31 92 SER A C 1
ATOM 712 O O . SER A 1 92 ? -7.083 2.533 1.552 1.00 94.31 92 SER A O 1
ATOM 714 N N . GLU A 1 93 ? -7.428 3.940 -0.178 1.00 94.56 93 GLU A N 1
ATOM 715 C CA . GLU A 1 93 ? -6.356 3.459 -1.045 1.00 94.56 93 GLU A CA 1
ATOM 716 C C . GLU A 1 93 ? -5.617 4.669 -1.624 1.00 94.56 93 GLU A C 1
ATOM 718 O O . GLU A 1 93 ? -6.239 5.593 -2.149 1.00 94.56 93 GLU A O 1
ATOM 723 N N . LEU A 1 94 ? -4.293 4.679 -1.490 1.00 94.50 94 LEU A N 1
ATOM 724 C CA . LEU A 1 94 ? -3.424 5.724 -2.017 1.00 94.50 94 LEU A CA 1
ATOM 725 C C . LEU A 1 94 ? -2.341 5.082 -2.878 1.00 94.50 94 LEU A C 1
ATOM 727 O O . LEU A 1 94 ? -1.481 4.363 -2.367 1.00 94.50 94 LEU A O 1
ATOM 731 N N . GLU A 1 95 ? -2.379 5.357 -4.178 1.00 93.19 95 GLU A N 1
ATOM 732 C CA . GLU A 1 95 ? -1.336 4.944 -5.114 1.00 93.19 95 GLU A CA 1
ATOM 733 C C . GLU A 1 95 ? -0.227 6.002 -5.158 1.00 93.19 95 GLU A C 1
ATOM 735 O O . GLU A 1 95 ? -0.493 7.204 -5.213 1.00 93.19 95 GLU A O 1
ATOM 740 N N . MET A 1 96 ? 1.027 5.559 -5.125 1.00 92.38 96 MET A N 1
ATOM 741 C CA . MET A 1 96 ? 2.194 6.434 -5.173 1.00 92.38 96 MET A CA 1
ATOM 742 C C . MET A 1 96 ? 3.343 5.815 -5.963 1.00 92.38 96 MET A C 1
ATOM 744 O O . MET A 1 96 ? 3.474 4.593 -6.084 1.00 92.38 96 MET A O 1
ATOM 748 N N . THR A 1 97 ? 4.203 6.678 -6.499 1.00 89.88 97 THR A N 1
ATOM 749 C CA . THR A 1 97 ? 5.425 6.240 -7.176 1.00 89.88 97 THR A CA 1
ATOM 750 C C . THR A 1 97 ? 6.444 5.708 -6.168 1.00 89.88 97 THR A C 1
ATOM 752 O O . THR A 1 97 ? 6.424 6.046 -4.981 1.00 89.88 97 THR A O 1
ATOM 755 N N . GLN A 1 98 ? 7.386 4.894 -6.643 1.00 85.62 98 GLN A N 1
ATOM 756 C CA . GLN A 1 98 ? 8.457 4.351 -5.804 1.00 85.62 98 GLN A CA 1
ATOM 757 C C . GLN A 1 98 ? 9.322 5.451 -5.154 1.00 85.62 98 GLN A C 1
ATOM 759 O O . GLN A 1 98 ? 9.773 5.296 -4.013 1.00 85.62 98 GLN A O 1
ATOM 764 N N . ASP A 1 99 ? 9.525 6.575 -5.846 1.00 88.88 99 ASP A N 1
ATOM 765 C CA . ASP A 1 99 ? 10.266 7.727 -5.323 1.00 88.88 99 ASP A CA 1
ATOM 766 C C . ASP A 1 99 ? 9.490 8.431 -4.204 1.00 88.88 99 ASP A C 1
ATOM 768 O O . ASP A 1 99 ? 10.053 8.722 -3.146 1.00 88.88 99 ASP A O 1
ATOM 772 N N . GLN A 1 100 ? 8.179 8.626 -4.390 1.00 90.56 100 GLN A N 1
ATOM 773 C CA . GLN A 1 100 ? 7.291 9.175 -3.360 1.00 90.56 100 GLN A CA 1
ATOM 774 C C . GLN A 1 100 ? 7.260 8.279 -2.118 1.00 90.56 100 GLN A C 1
ATOM 776 O O . GLN A 1 100 ? 7.419 8.772 -1.001 1.00 90.56 100 GLN A O 1
ATOM 781 N N . TRP A 1 101 ? 7.142 6.961 -2.306 1.00 88.44 101 TRP A N 1
ATOM 782 C CA . TRP A 1 101 ? 7.216 5.987 -1.217 1.00 88.44 101 TRP A CA 1
ATOM 783 C C . TRP A 1 101 ? 8.561 6.050 -0.485 1.00 88.44 101 TRP A C 1
ATOM 785 O O . TRP A 1 101 ? 8.617 6.012 0.745 1.00 88.44 101 TRP A O 1
ATOM 795 N N . SER A 1 102 ? 9.665 6.179 -1.222 1.00 87.44 102 SER A N 1
ATOM 796 C CA . SER A 1 102 ? 11.002 6.288 -0.631 1.00 87.44 102 SER A CA 1
ATOM 797 C C . SER A 1 102 ? 11.156 7.559 0.201 1.00 87.44 102 SER A C 1
ATOM 799 O O . SER A 1 102 ? 11.657 7.487 1.323 1.00 87.44 102 SER A O 1
ATOM 801 N N . MET A 1 103 ? 10.663 8.695 -0.296 1.00 89.00 103 MET A N 1
ATOM 802 C CA . MET A 1 103 ? 10.639 9.951 0.452 1.00 89.00 103 MET A CA 1
ATOM 803 C C . MET A 1 103 ? 9.778 9.837 1.714 1.00 89.00 103 MET A C 1
ATOM 805 O O . MET A 1 103 ? 10.223 10.207 2.798 1.00 89.00 103 MET A O 1
ATOM 809 N N . MET A 1 104 ? 8.584 9.251 1.601 1.00 88.69 104 MET A N 1
ATOM 810 C CA . MET A 1 104 ? 7.680 9.064 2.733 1.00 88.69 104 MET A CA 1
ATOM 811 C C . MET A 1 104 ? 8.292 8.162 3.808 1.00 88.69 104 MET A C 1
ATOM 813 O O . MET A 1 104 ? 8.217 8.483 4.992 1.00 88.69 104 MET A O 1
ATOM 817 N N . ARG A 1 105 ? 8.960 7.067 3.421 1.00 85.75 105 ARG A N 1
ATOM 818 C CA . ARG A 1 105 ? 9.677 6.208 4.374 1.00 85.75 105 ARG A CA 1
ATOM 819 C C . ARG A 1 105 ? 10.728 6.980 5.161 1.00 85.75 105 ARG A C 1
ATOM 821 O O . ARG A 1 105 ? 10.821 6.767 6.362 1.00 85.75 105 ARG A O 1
ATOM 828 N N . CYS A 1 106 ? 11.470 7.885 4.522 1.00 82.94 106 CYS A N 1
ATOM 829 C CA . CYS A 1 106 ? 12.452 8.726 5.210 1.00 82.94 106 CYS A CA 1
ATOM 830 C C . CYS A 1 106 ? 11.816 9.661 6.251 1.00 82.94 106 CYS A C 1
ATOM 832 O O . CYS A 1 106 ? 12.467 9.989 7.241 1.00 82.94 106 CYS A O 1
ATOM 834 N N . THR A 1 107 ? 10.570 10.090 6.038 1.00 84.38 107 THR A N 1
ATOM 835 C CA . THR A 1 107 ? 9.839 10.969 6.962 1.00 84.38 107 THR A CA 1
ATOM 836 C C . THR A 1 107 ? 9.152 10.194 8.088 1.00 84.38 107 THR A C 1
ATOM 838 O O . THR A 1 107 ? 9.240 10.592 9.245 1.00 84.38 107 THR A O 1
ATOM 841 N N . VAL A 1 108 ? 8.459 9.101 7.759 1.00 78.06 108 VAL A N 1
ATOM 842 C CA . VAL A 1 108 ? 7.572 8.367 8.684 1.00 78.06 108 VAL A CA 1
ATOM 843 C C . VAL A 1 108 ? 8.340 7.368 9.535 1.00 78.06 108 VAL A C 1
ATOM 845 O O . VAL A 1 108 ? 8.033 7.170 10.707 1.00 78.06 108 VAL A O 1
ATOM 848 N N . MET A 1 109 ? 9.360 6.747 8.954 1.00 73.25 109 MET A N 1
ATOM 849 C CA . MET A 1 109 ? 10.331 5.971 9.698 1.00 73.25 109 MET A CA 1
ATOM 850 C C . MET A 1 109 ? 11.594 6.813 9.721 1.00 73.25 109 MET A C 1
ATOM 852 O O . MET A 1 109 ? 12.445 6.615 8.848 1.00 73.25 109 MET A O 1
ATOM 856 N N . PRO A 1 110 ? 11.749 7.761 10.673 1.00 68.00 110 PRO A N 1
ATOM 857 C CA . PRO A 1 110 ? 13.069 8.289 10.933 1.00 68.00 110 PRO A CA 1
ATOM 858 C C . PRO A 1 110 ? 13.876 7.046 11.244 1.00 68.00 110 PRO A C 1
ATOM 860 O O . PRO A 1 110 ? 13.650 6.414 12.279 1.00 68.00 110 PRO A O 1
ATOM 863 N N . GLN A 1 111 ? 14.707 6.612 10.286 1.00 58.78 111 GLN A N 1
ATOM 864 C CA . GLN A 1 111 ? 15.622 5.519 10.524 1.00 58.78 111 GLN A CA 1
ATOM 865 C C . GLN A 1 111 ? 16.220 5.893 11.859 1.00 58.78 111 GLN A C 1
ATOM 867 O O . GLN A 1 111 ? 16.783 6.988 11.988 1.00 58.78 111 GLN A O 1
ATOM 872 N N . GLN A 1 112 ? 16.011 5.036 12.861 1.00 56.41 112 GLN A N 1
ATOM 873 C CA . GLN A 1 112 ? 16.908 5.001 13.984 1.00 56.41 112 GLN A CA 1
ATOM 874 C C . GLN A 1 112 ? 18.249 4.824 13.300 1.00 56.41 112 GLN A C 1
ATOM 876 O O . GLN A 1 112 ? 18.640 3.720 12.926 1.00 56.41 112 GLN A O 1
ATOM 881 N N . ARG A 1 113 ? 18.909 5.950 13.016 1.00 58.94 113 ARG A N 1
ATOM 882 C CA . ARG A 1 113 ? 20.321 6.008 12.775 1.00 58.94 113 ARG A CA 1
ATOM 883 C C . ARG A 1 113 ? 20.808 5.501 14.107 1.00 58.94 113 ARG A C 1
ATOM 885 O O . ARG A 1 113 ? 20.960 6.276 15.045 1.00 58.94 113 ARG A O 1
ATOM 892 N N . MET A 1 114 ? 20.945 4.174 14.197 1.00 58.47 114 MET A N 1
ATOM 893 C CA . MET A 1 114 ? 21.932 3.546 15.041 1.00 58.47 114 MET A CA 1
ATOM 894 C C . MET A 1 114 ? 23.100 4.500 14.912 1.00 58.47 114 MET A C 1
ATOM 896 O O . MET A 1 114 ? 23.539 4.707 13.768 1.00 58.47 114 MET A O 1
ATOM 900 N N . PRO A 1 115 ? 23.474 5.222 15.984 1.00 58.81 115 PRO A N 1
ATOM 901 C CA . PRO A 1 115 ? 24.633 6.074 15.912 1.00 58.81 115 PRO A CA 1
ATOM 902 C C . PRO A 1 115 ? 25.683 5.138 15.358 1.00 58.81 115 PRO A C 1
ATOM 904 O O . PRO A 1 115 ? 25.956 4.100 15.967 1.00 58.81 115 PRO A O 1
ATOM 907 N N . GLN A 1 116 ? 26.145 5.404 14.131 1.00 62.06 116 GLN A N 1
ATOM 908 C CA . GLN A 1 116 ? 27.327 4.739 13.648 1.00 62.06 116 GLN A CA 1
ATOM 909 C C . GLN A 1 116 ? 28.332 5.169 14.686 1.00 62.06 116 GLN A C 1
ATOM 911 O O . GLN A 1 116 ? 28.767 6.323 14.700 1.00 62.06 116 GLN A O 1
ATOM 916 N N . HIS A 1 117 ? 28.552 4.278 15.654 1.00 52.53 117 HIS A N 1
ATOM 917 C CA . HIS A 1 117 ? 29.629 4.359 16.589 1.00 52.53 117 HIS A CA 1
ATOM 918 C C . HIS A 1 117 ? 30.797 4.518 15.651 1.00 52.53 117 HIS A C 1
ATOM 920 O O . HIS A 1 117 ? 31.178 3.593 14.934 1.00 52.53 117 HIS A O 1
ATOM 926 N N . ARG A 1 118 ? 31.252 5.765 15.569 1.00 57.44 118 ARG A N 1
ATOM 927 C CA . ARG A 1 118 ? 32.511 6.172 15.004 1.00 57.44 118 ARG A CA 1
ATOM 928 C C . ARG A 1 118 ? 33.506 5.430 15.875 1.00 57.44 118 ARG A C 1
ATOM 930 O O . ARG A 1 118 ? 33.961 5.944 16.892 1.00 57.44 118 ARG A O 1
ATOM 937 N N . ALA A 1 119 ? 33.682 4.150 15.566 1.00 56.69 119 ALA A N 1
ATOM 938 C CA . ALA A 1 119 ? 34.588 3.253 16.224 1.00 56.69 119 ALA A CA 1
ATOM 939 C C . ALA A 1 119 ? 35.952 3.828 15.889 1.00 56.69 119 ALA A C 1
ATOM 941 O O . ALA A 1 119 ? 36.446 3.699 14.776 1.00 56.69 119 ALA A O 1
ATOM 942 N N . MET A 1 120 ? 36.433 4.639 16.826 1.00 59.69 120 MET A N 1
ATOM 943 C CA . MET A 1 120 ? 37.826 4.902 17.115 1.00 59.69 120 MET A CA 1
ATOM 944 C C . MET A 1 120 ? 38.771 4.698 15.926 1.00 59.69 120 MET A C 1
ATOM 946 O O . MET A 1 120 ? 39.512 3.726 15.865 1.00 59.69 120 MET A O 1
ATOM 950 N N . GLN A 1 121 ? 38.846 5.694 15.045 1.00 60.28 121 GLN A N 1
ATOM 951 C CA . GLN A 1 121 ? 40.143 6.059 14.472 1.00 60.28 121 GLN A CA 1
ATOM 952 C C . GLN A 1 121 ? 40.789 7.106 15.381 1.00 60.28 121 GLN A C 1
ATOM 954 O O . GLN A 1 121 ? 41.079 8.233 14.996 1.00 60.28 121 GLN A O 1
ATOM 959 N N . SER A 1 122 ? 40.967 6.726 16.645 1.00 62.00 122 SER A N 1
ATOM 960 C CA . SER A 1 122 ? 41.996 7.295 17.496 1.00 62.00 122 SER A CA 1
ATOM 961 C C . SER A 1 122 ? 43.199 6.367 17.391 1.00 62.00 122 SER A C 1
ATOM 963 O O . SER A 1 122 ? 43.312 5.410 18.148 1.00 62.00 122 SER A O 1
ATOM 965 N N . ASN A 1 123 ? 44.087 6.635 16.438 1.00 57.28 123 ASN A N 1
ATOM 966 C CA . ASN A 1 123 ? 45.493 6.307 16.623 1.00 57.28 123 ASN A CA 1
ATOM 967 C C . ASN A 1 123 ? 46.373 7.320 15.886 1.00 57.28 123 ASN A C 1
ATOM 969 O O . ASN A 1 123 ? 46.635 7.221 14.695 1.00 57.28 123 ASN A O 1
ATOM 973 N N . GLN A 1 124 ? 46.735 8.352 16.648 1.00 57.09 124 GLN A N 1
ATOM 974 C CA . GLN A 1 124 ? 48.084 8.898 16.776 1.00 57.09 124 GLN A CA 1
ATOM 975 C C . GLN A 1 124 ? 48.987 8.876 15.528 1.00 57.09 124 GLN A C 1
ATOM 977 O O . GLN A 1 124 ? 49.576 7.852 15.200 1.00 57.09 124 GLN A O 1
ATOM 982 N N . ARG A 1 125 ? 49.334 10.071 15.036 1.00 56.94 125 ARG A N 1
ATOM 983 C CA . ARG A 1 125 ? 50.691 10.578 15.291 1.00 56.94 125 ARG A CA 1
ATOM 984 C C . ARG A 1 125 ? 50.729 12.105 15.257 1.00 56.94 125 ARG A C 1
ATOM 986 O O . ARG A 1 125 ? 50.396 12.734 14.262 1.00 56.94 125 ARG A O 1
ATOM 993 N N . ALA A 1 126 ? 51.106 12.664 16.400 1.00 57.53 126 ALA A N 1
ATOM 994 C CA . ALA A 1 126 ? 51.347 14.077 16.633 1.00 57.53 126 ALA A CA 1
ATOM 995 C C . ALA A 1 126 ? 52.575 14.593 15.871 1.00 57.53 126 ALA A C 1
ATOM 997 O O . ALA A 1 126 ? 53.536 13.841 15.700 1.00 57.53 126 ALA A O 1
ATOM 998 N N . SER A 1 127 ? 52.536 15.879 15.500 1.00 57.97 127 SER A N 1
ATOM 999 C CA . SER A 1 127 ? 53.599 16.914 15.524 1.00 57.97 127 SER A CA 1
ATOM 1000 C C . SER A 1 127 ? 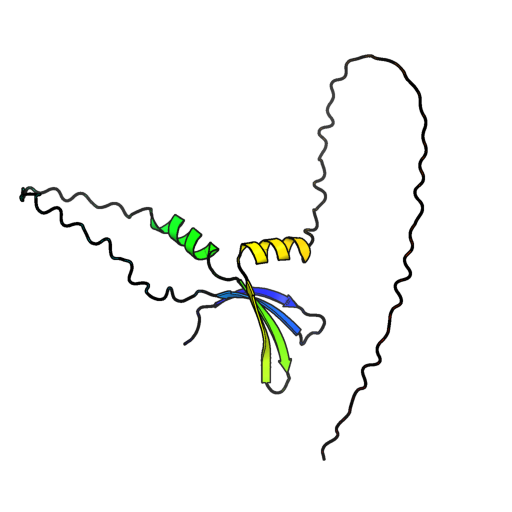53.117 18.088 14.650 1.00 57.97 127 SER A C 1
ATOM 1002 O O . SER A 1 127 ? 52.633 17.835 13.559 1.00 57.97 127 SER A O 1
ATOM 1004 N N . ALA A 1 128 ? 53.220 19.377 14.962 1.00 56.03 128 ALA A N 1
ATOM 1005 C CA . ALA A 1 128 ? 53.662 20.119 16.131 1.00 56.03 128 ALA A CA 1
ATOM 1006 C C . ALA A 1 128 ? 53.330 21.617 15.865 1.00 56.03 128 ALA A C 1
ATOM 1008 O O . ALA A 1 128 ? 53.373 22.049 14.720 1.00 56.03 128 ALA A O 1
ATOM 1009 N N . ILE A 1 129 ? 53.055 22.375 16.935 1.00 62.12 129 ILE A N 1
ATOM 1010 C CA . ILE A 1 129 ? 53.311 23.824 17.118 1.00 62.12 129 ILE A CA 1
ATOM 1011 C C . ILE A 1 129 ? 52.583 24.832 16.196 1.00 62.12 129 ILE A C 1
ATOM 1013 O O . ILE A 1 129 ? 52.981 25.065 15.060 1.00 62.12 129 ILE A O 1
ATOM 1017 N N . SER A 1 130 ? 51.619 25.565 16.763 1.00 44.41 130 SER A N 1
ATOM 1018 C CA . SER A 1 130 ? 51.571 27.049 16.808 1.00 44.41 130 SER A CA 1
ATOM 1019 C C . SER A 1 130 ? 50.250 27.457 17.465 1.00 44.41 130 SER A C 1
ATOM 1021 O O . SER A 1 130 ? 49.180 27.096 16.993 1.00 44.41 130 SER A O 1
ATOM 1023 N N . ALA A 1 131 ? 50.284 27.920 18.712 1.00 56.25 131 ALA A N 1
ATOM 1024 C CA . ALA A 1 131 ? 50.530 29.313 19.089 1.00 56.25 131 ALA A CA 1
ATOM 1025 C C . ALA A 1 131 ? 49.324 30.219 18.773 1.00 56.25 131 ALA A C 1
ATOM 1027 O O . ALA A 1 131 ? 49.167 30.722 17.670 1.00 56.25 131 ALA A O 1
ATOM 1028 N N . ASP A 1 132 ? 48.520 30.388 19.823 1.00 49.56 132 ASP A N 1
ATOM 1029 C CA . ASP A 1 132 ? 48.064 31.681 20.337 1.00 49.56 132 ASP A CA 1
ATOM 1030 C C . ASP A 1 132 ? 47.039 32.498 19.527 1.00 49.56 132 ASP A C 1
ATOM 1032 O O . ASP A 1 132 ? 47.357 33.151 18.537 1.00 49.56 132 ASP A O 1
ATOM 1036 N N . SER A 1 133 ? 45.788 32.507 20.006 1.00 52.50 133 SER A N 1
ATOM 1037 C CA . SER A 1 133 ? 45.017 33.733 20.308 1.00 52.50 133 SER A CA 1
ATOM 1038 C C . SER A 1 133 ? 43.575 33.409 20.746 1.00 52.50 133 SER A C 1
ATOM 1040 O O . SER A 1 133 ? 42.709 33.089 19.944 1.00 52.50 133 SER A O 1
ATOM 1042 N N . SER A 1 134 ? 43.375 33.446 22.068 1.00 56.59 134 SER A N 1
ATOM 1043 C CA . SER A 1 134 ? 42.350 34.160 22.860 1.00 56.59 134 SER A CA 1
ATOM 1044 C C . SER A 1 134 ? 40.870 34.356 22.420 1.00 56.59 134 SER A C 1
ATOM 1046 O O . SER A 1 134 ? 40.522 34.308 21.248 1.00 56.59 134 SER A O 1
ATOM 1048 N N . PRO A 1 135 ? 39.963 34.587 23.405 1.00 69.44 135 PRO A N 1
ATOM 1049 C CA . PRO A 1 135 ? 38.574 34.110 23.414 1.00 69.44 135 PRO A CA 1
ATOM 1050 C C . PRO A 1 135 ? 37.517 35.232 23.242 1.00 69.44 135 PRO A C 1
ATOM 1052 O O . PRO A 1 135 ? 37.852 36.355 22.893 1.00 69.44 135 PRO A O 1
ATOM 1055 N N . LEU A 1 136 ? 36.253 34.918 23.587 1.00 51.66 136 LEU A N 1
ATOM 1056 C CA . LEU A 1 136 ? 34.990 35.689 23.495 1.00 51.66 136 LEU A CA 1
ATOM 1057 C C . LEU A 1 136 ? 34.229 35.431 22.178 1.00 51.66 136 LEU A C 1
ATOM 1059 O O . LEU A 1 136 ? 34.619 35.856 21.107 1.00 51.66 136 LEU A O 1
ATOM 1063 N N . THR A 1 137 ? 33.0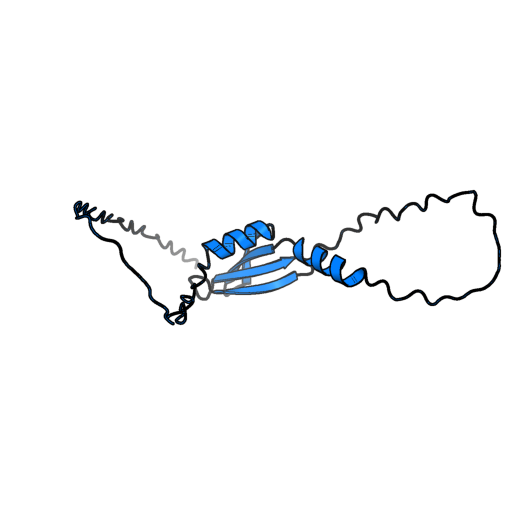51 34.804 22.172 1.00 56.00 137 THR A N 1
ATOM 1064 C CA . THR A 1 137 ? 31.851 35.401 22.765 1.00 56.00 137 THR A CA 1
ATOM 1065 C C . THR A 1 137 ? 30.757 34.354 22.980 1.00 56.00 137 THR A C 1
ATOM 1067 O O . THR A 1 137 ? 30.278 33.685 22.070 1.00 56.00 137 THR A O 1
ATOM 1070 N N . ARG A 1 138 ? 30.330 34.294 24.236 1.00 54.94 138 ARG A N 1
ATOM 1071 C CA . ARG A 1 138 ? 29.109 33.702 24.774 1.00 54.94 138 ARG A CA 1
ATOM 1072 C C . ARG A 1 138 ? 27.871 34.265 24.053 1.00 54.94 138 ARG A C 1
ATOM 1074 O O . ARG A 1 138 ? 27.519 35.418 24.280 1.00 54.94 138 ARG A O 1
ATOM 1081 N N . ARG A 1 139 ? 27.152 33.457 23.267 1.00 50.25 139 ARG A N 1
ATOM 1082 C CA . ARG A 1 139 ? 25.736 33.718 22.947 1.00 50.25 139 ARG A CA 1
ATOM 1083 C C . ARG A 1 139 ? 24.871 32.517 23.303 1.00 50.25 139 ARG A C 1
ATOM 1085 O O . ARG A 1 139 ? 24.712 31.561 22.557 1.00 50.25 139 ARG A O 1
ATOM 1092 N N . ARG A 1 140 ? 24.350 32.633 24.520 1.00 57.12 140 ARG A N 1
ATOM 1093 C CA . ARG A 1 140 ? 23.192 31.953 25.086 1.00 57.12 140 ARG A CA 1
ATOM 1094 C C . ARG A 1 140 ? 21.980 32.316 24.219 1.00 57.12 140 ARG A C 1
ATOM 1096 O O . ARG A 1 140 ? 21.642 33.493 24.149 1.00 57.12 140 ARG A O 1
ATOM 1103 N N . PHE A 1 141 ? 21.375 31.342 23.548 1.00 57.34 141 PHE A N 1
ATOM 1104 C CA . PHE A 1 141 ? 20.013 31.482 23.038 1.00 57.34 141 PHE A CA 1
ATOM 1105 C C . PHE A 1 141 ? 19.108 30.607 23.895 1.00 57.34 141 PHE A C 1
ATOM 1107 O O . PHE A 1 141 ? 19.208 29.381 23.903 1.00 57.34 141 PHE A O 1
ATOM 1114 N N . ASP A 1 142 ? 18.299 31.295 24.689 1.00 48.12 142 ASP A N 1
ATOM 1115 C CA . ASP A 1 142 ? 17.240 30.746 25.510 1.00 48.12 142 ASP A CA 1
ATOM 1116 C C . ASP A 1 142 ? 16.111 30.187 24.628 1.00 48.12 142 ASP A C 1
ATOM 1118 O O . ASP A 1 142 ? 15.572 30.861 23.755 1.00 48.12 142 ASP A O 1
ATOM 1122 N N . ARG A 1 143 ? 15.793 28.913 24.871 1.00 51.84 143 ARG A N 1
ATOM 1123 C CA . ARG A 1 143 ? 14.472 28.433 25.302 1.00 51.84 143 ARG A CA 1
ATOM 1124 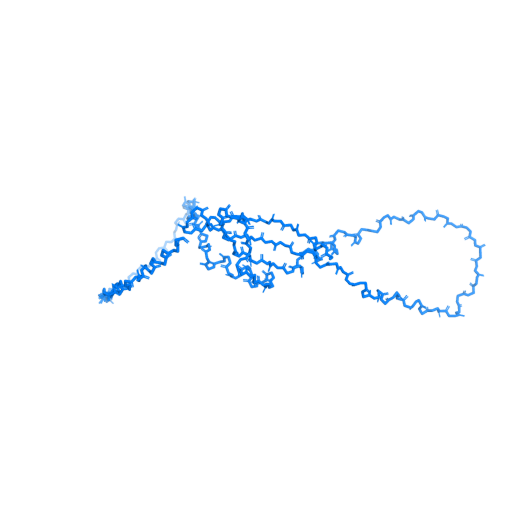C C . ARG A 1 143 ? 13.256 29.176 24.711 1.00 51.84 143 ARG A C 1
ATOM 1126 O O . ARG A 1 143 ? 12.772 30.135 25.300 1.00 51.84 143 ARG A O 1
ATOM 1133 N N . PHE A 1 144 ? 12.662 28.602 23.664 1.00 54.25 144 PHE A N 1
ATOM 1134 C CA . PHE A 1 144 ? 11.221 28.716 23.418 1.00 54.25 144 PHE A CA 1
ATOM 1135 C C . PHE A 1 144 ? 10.548 27.417 23.868 1.00 54.25 144 PHE A C 1
ATOM 1137 O O . PHE A 1 144 ? 10.597 26.401 23.180 1.00 54.25 144 PHE A O 1
ATOM 1144 N N . ALA A 1 145 ? 9.967 27.450 25.067 1.00 52.44 145 ALA A N 1
ATOM 1145 C CA . ALA A 1 145 ? 8.933 26.509 25.467 1.00 52.44 145 ALA A CA 1
ATOM 1146 C C . ALA A 1 145 ? 7.628 27.011 24.838 1.00 52.44 145 ALA A C 1
ATOM 1148 O O . ALA A 1 145 ? 7.115 28.054 25.233 1.00 52.44 145 ALA A O 1
ATOM 1149 N N . GLY A 1 146 ? 7.165 26.327 23.794 1.00 54.22 146 GLY A N 1
ATOM 1150 C CA . GLY A 1 146 ? 5.827 26.522 23.253 1.00 54.2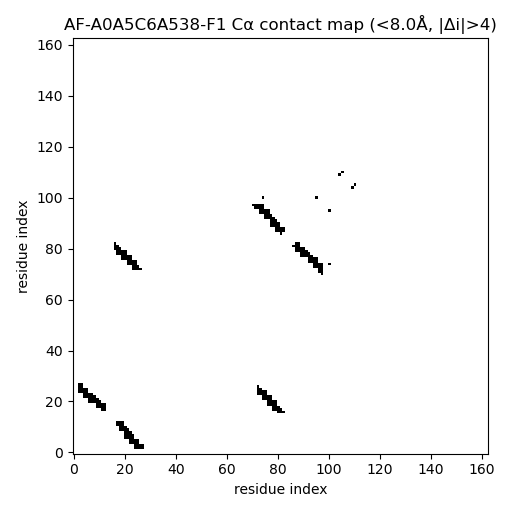2 146 GLY A CA 1
ATOM 1151 C C . GLY A 1 146 ? 4.870 25.600 23.990 1.00 54.22 146 GLY A C 1
ATOM 1152 O O . GLY A 1 146 ? 4.922 24.389 23.785 1.00 54.22 146 GLY A O 1
ATOM 1153 N N . ASP A 1 147 ? 4.038 26.181 24.851 1.00 56.81 147 ASP A N 1
ATOM 1154 C CA . ASP A 1 147 ? 2.810 25.567 25.353 1.00 56.81 147 ASP A CA 1
ATOM 1155 C C . ASP A 1 147 ? 1.895 25.280 24.155 1.00 56.81 147 ASP A C 1
ATOM 1157 O O . ASP A 1 147 ? 1.303 26.183 23.562 1.00 56.81 147 ASP A O 1
ATOM 1161 N N . GLY A 1 148 ? 1.851 24.012 23.749 1.00 58.31 148 GLY A N 1
ATOM 1162 C CA . GLY A 1 148 ? 0.889 23.496 22.787 1.00 58.31 148 GLY A CA 1
ATOM 1163 C C . GLY A 1 148 ? -0.366 23.066 23.528 1.00 58.31 148 GLY A C 1
ATOM 1164 O O . GLY A 1 148 ? -0.424 21.957 24.052 1.00 58.31 148 GLY A O 1
ATOM 1165 N N . ASP A 1 149 ? -1.333 23.976 23.574 1.00 56.72 149 ASP A N 1
ATOM 1166 C CA . ASP A 1 149 ? -2.694 23.789 24.065 1.00 56.72 149 ASP A CA 1
ATOM 1167 C C . ASP A 1 149 ? -3.341 22.535 23.444 1.00 56.72 149 ASP A C 1
ATOM 1169 O O . ASP A 1 149 ? -3.595 22.452 22.238 1.00 56.72 149 ASP A O 1
ATOM 1173 N N . ALA A 1 150 ? -3.564 21.520 24.278 1.00 52.31 150 ALA A N 1
ATOM 1174 C CA . ALA A 1 150 ? -4.283 20.313 23.916 1.00 52.31 150 ALA A CA 1
ATOM 1175 C C . ALA A 1 150 ? -5.786 20.622 23.904 1.00 52.31 150 ALA A C 1
ATOM 1177 O O . ALA A 1 150 ? -6.488 20.411 24.892 1.00 52.31 150 ALA A O 1
ATOM 1178 N N . SER A 1 151 ? -6.293 21.092 22.762 1.00 56.59 151 SER A N 1
ATOM 1179 C CA . SER A 1 151 ? -7.733 21.129 22.496 1.00 56.59 151 SER A CA 1
ATOM 1180 C C . SER A 1 151 ? -8.291 19.702 22.460 1.00 56.59 151 SER A C 1
ATOM 1182 O O . SER A 1 151 ? -8.277 19.017 21.438 1.00 56.59 151 SER A O 1
ATOM 1184 N N . VAL A 1 152 ? -8.778 19.248 23.613 1.00 57.78 152 VAL A N 1
ATOM 1185 C CA . VAL A 1 152 ? -9.620 18.061 23.760 1.00 57.78 152 VAL A CA 1
ATOM 1186 C C . VAL A 1 152 ? -10.979 18.388 23.150 1.00 57.78 152 VAL A C 1
ATOM 1188 O O . VAL A 1 152 ? -11.780 19.113 23.735 1.00 57.78 152 VAL A O 1
ATOM 1191 N N . VAL A 1 153 ? -11.241 17.863 21.956 1.00 67.19 153 VAL A N 1
ATOM 1192 C CA . VAL A 1 153 ? -12.567 17.922 21.335 1.00 67.19 153 VAL A CA 1
ATOM 1193 C C . VAL A 1 153 ? -13.405 16.779 21.924 1.00 67.19 153 VAL A C 1
ATOM 1195 O O . VAL A 1 153 ? -13.029 15.616 21.752 1.00 67.19 153 VAL A O 1
ATOM 1198 N N . PRO A 1 154 ? -14.517 17.043 22.635 1.00 64.38 154 PRO A N 1
ATOM 1199 C CA . PRO A 1 154 ? -15.381 15.977 23.120 1.00 64.38 154 PRO A CA 1
ATOM 1200 C C . PRO A 1 154 ? -16.108 15.333 21.935 1.00 64.38 154 PRO A C 1
ATOM 1202 O O . PRO A 1 154 ? -16.959 15.942 21.289 1.00 64.38 154 PRO A O 1
ATOM 1205 N N . PHE A 1 155 ? -15.758 14.079 21.651 1.00 59.75 155 PHE A N 1
ATOM 1206 C CA . PHE A 1 155 ? -16.457 13.241 20.685 1.00 59.75 155 PHE A CA 1
ATOM 1207 C C . PHE A 1 155 ? -17.826 12.871 21.274 1.00 59.75 155 PHE A C 1
ATOM 1209 O O . PHE A 1 155 ? -17.931 12.029 22.171 1.00 59.75 155 PHE A O 1
ATOM 1216 N N . ALA A 1 156 ? -18.880 13.546 20.814 1.00 60.78 156 ALA A N 1
ATOM 1217 C CA . ALA A 1 156 ? -20.252 13.222 21.172 1.00 60.78 156 ALA A CA 1
ATOM 1218 C C . ALA A 1 156 ? -20.596 11.828 20.624 1.00 60.78 156 ALA A C 1
ATOM 1220 O O . ALA A 1 156 ? -20.689 11.608 19.418 1.00 60.78 156 ALA A O 1
ATOM 1221 N N . ARG A 1 157 ? -20.740 10.864 21.534 1.00 62.06 157 ARG A N 1
ATOM 1222 C CA . ARG A 1 157 ? -21.170 9.498 21.239 1.00 62.06 157 ARG A CA 1
ATOM 1223 C C . ARG A 1 157 ? -22.693 9.480 21.140 1.00 62.06 157 ARG A C 1
ATOM 1225 O O . ARG A 1 157 ? -23.379 9.341 22.149 1.00 62.06 157 ARG A O 1
ATOM 1232 N N . GLU A 1 158 ? -23.206 9.626 19.926 1.00 66.19 158 GLU A N 1
ATOM 1233 C CA . GLU A 1 158 ? -24.622 9.441 19.616 1.00 66.19 158 GLU A CA 1
ATOM 1234 C C . GLU A 1 158 ? -24.957 7.941 19.682 1.00 66.19 158 GLU A C 1
ATOM 1236 O O . GLU A 1 158 ? -24.599 7.153 18.808 1.00 66.19 158 GLU A O 1
ATOM 1241 N N . GLN A 1 159 ? -25.576 7.519 20.788 1.00 63.97 159 GLN A N 1
ATOM 1242 C CA . GLN A 1 159 ? -26.196 6.201 20.900 1.00 63.97 159 GLN A CA 1
ATOM 1243 C C . GLN A 1 159 ? -27.575 6.263 20.243 1.00 63.97 159 GLN A C 1
ATOM 1245 O O . GLN A 1 159 ? -28.546 6.682 20.869 1.00 63.97 159 GLN A O 1
ATOM 1250 N N . ALA A 1 160 ? -27.670 5.814 18.995 1.00 62.75 160 ALA A N 1
ATOM 1251 C CA . ALA A 1 160 ? -28.945 5.420 18.416 1.00 62.75 160 ALA A CA 1
ATOM 1252 C C . ALA A 1 160 ? -29.248 3.980 18.853 1.00 62.75 160 ALA A C 1
ATOM 1254 O O . ALA A 1 160 ? -28.733 3.014 18.292 1.00 62.75 160 ALA A O 1
ATOM 1255 N N . ALA A 1 161 ? -30.067 3.846 19.895 1.00 67.31 161 ALA A N 1
ATOM 1256 C CA . ALA A 1 161 ? -30.790 2.616 20.170 1.00 67.31 161 ALA A CA 1
ATOM 1257 C C . ALA A 1 161 ? -31.879 2.452 19.096 1.00 67.31 161 ALA A C 1
ATOM 1259 O O . ALA A 1 161 ? -32.700 3.348 18.907 1.00 67.31 161 ALA A O 1
ATOM 1260 N N . SER A 1 162 ? -31.893 1.319 18.396 1.00 65.00 162 SER A N 1
ATOM 1261 C CA . SER A 1 162 ? -33.090 0.835 17.706 1.00 65.00 162 SER A CA 1
ATOM 1262 C C . SER A 1 162 ? -33.526 -0.468 18.350 1.00 65.00 162 SER A C 1
ATOM 1264 O O . SER A 1 162 ? -32.706 -1.358 18.585 1.00 65.00 162 SER A O 1
ATOM 1266 N N . ALA A 1 163 ? -34.810 -0.456 18.694 1.00 64.81 163 ALA A N 1
ATOM 1267 C CA . ALA A 1 163 ? -35.613 -1.540 19.230 1.00 64.81 163 ALA A CA 1
ATOM 1268 C C . ALA A 1 163 ? -35.877 -2.635 18.188 1.00 64.81 163 ALA A C 1
ATOM 1270 O O . ALA A 1 163 ? -35.773 -2.335 16.976 1.00 64.81 163 ALA A O 1
#

Solvent-accessible surface area (backbone atoms only — not comparable to full-atom values): 11216 Å² total; per-residue (Å²): 132,88,74,55,67,43,81,76,47,79,43,80,45,98,45,98,46,30,32,39,36,36,32,40,43,49,69,75,76,68,77,63,73,68,76,64,71,73,71,73,73,67,90,74,77,75,88,75,94,74,92,74,93,71,82,81,70,83,70,82,63,58,63,66,53,48,57,50,58,61,58,72,35,43,36,32,42,32,39,30,39,53,41,98,91,76,42,79,42,79,78,45,79,47,79,37,50,52,66,56,50,53,53,46,44,58,66,76,46,62,70,78,68,66,73,76,72,78,74,71,88,77,76,85,83,90,84,80,89,82,83,89,82,88,86,88,82,93,76,87,79,80,83,83,84,75,87,76,81,80,82,79,75,82,80,82,80,82,79,82,84,79,133

pLDDT: mean 70.11, std 17.27, range [44.41, 97.19]

Organism: NCBI:txid2714738

Foldseek 3Di:
DDWDKDWPDWADDPDNFKIKTKIFTDDPPPPPVPVPVPPPPPVPPPDDDDDDPDPDDDPPPPPVVVVVSSQATWIKIFMWGQDPVPGIDTPDIDTDHSVVVVVVCVVVCVPPVPPPPPPDPPDDDDDDDDDDDDDDDDDDDDDDPDDDDPPDDDDDDDDDDDD